Protein AF-A0A7V5Q0F9-F1 (afdb_monomer_lite)

pLDDT: mean 80.09, std 16.89, range [41.88, 97.25]

Structure (mmCIF, N/CA/C/O backbone):
data_AF-A0A7V5Q0F9-F1
#
_entry.id   AF-A0A7V5Q0F9-F1
#
loop_
_atom_site.group_PDB
_atom_site.id
_atom_site.type_symbol
_atom_site.label_atom_id
_atom_site.label_alt_id
_atom_site.label_comp_id
_atom_site.label_asym_id
_atom_site.label_entity_id
_atom_site.label_seq_id
_atom_site.pdbx_PDB_ins_code
_atom_site.Cartn_x
_atom_site.Cartn_y
_atom_site.Cartn_z
_atom_site.occupancy
_atom_site.B_iso_or_equiv
_atom_site.auth_seq_id
_atom_site.auth_comp_id
_atom_site.auth_asym_id
_atom_site.auth_atom_id
_atom_site.pdbx_PDB_model_num
ATOM 1 N N . MET A 1 1 ? -21.941 63.270 -26.496 1.00 47.59 1 MET A N 1
ATOM 2 C CA . MET A 1 1 ? -20.927 64.357 -26.496 1.00 47.59 1 MET A CA 1
ATOM 3 C C . MET A 1 1 ? -20.600 64.646 -25.034 1.00 47.59 1 MET A C 1
ATOM 5 O O . MET A 1 1 ? -21.519 64.956 -24.299 1.00 47.59 1 MET A O 1
ATOM 9 N N . LYS A 1 2 ? -19.393 64.411 -24.517 1.00 41.88 2 LYS A N 1
ATOM 10 C CA . LYS A 1 2 ? -18.242 65.325 -24.600 1.00 41.88 2 LYS A CA 1
ATOM 11 C C . LYS A 1 2 ? -16.954 64.549 -24.275 1.00 41.88 2 LYS A C 1
ATOM 13 O O . LYS A 1 2 ? -16.893 63.846 -23.275 1.00 41.88 2 LYS A O 1
ATOM 18 N N . ARG A 1 3 ? -15.945 64.692 -25.140 1.00 52.97 3 ARG A N 1
ATOM 19 C CA . ARG A 1 3 ? -14.560 64.252 -24.916 1.00 52.97 3 ARG A CA 1
ATOM 20 C C . ARG A 1 3 ? -13.901 65.221 -23.934 1.00 52.97 3 ARG A C 1
ATOM 22 O O . ARG A 1 3 ? -13.914 66.419 -24.206 1.00 52.97 3 ARG A O 1
ATOM 29 N N . VAL A 1 4 ? -13.283 64.722 -22.869 1.00 55.00 4 VAL A N 1
ATOM 30 C CA . VAL A 1 4 ? -12.328 65.505 -22.073 1.00 55.00 4 VAL A CA 1
ATOM 31 C C . VAL A 1 4 ? -10.929 65.063 -22.494 1.00 55.00 4 VAL A C 1
ATOM 33 O O . VAL A 1 4 ? -10.571 63.894 -22.377 1.00 55.00 4 VAL A O 1
ATOM 36 N N . ARG A 1 5 ? -10.194 65.995 -23.107 1.00 53.31 5 ARG A N 1
ATOM 37 C CA . ARG A 1 5 ? -8.809 65.844 -23.570 1.00 53.31 5 ARG A CA 1
ATOM 38 C C . ARG A 1 5 ? -7.856 66.256 -22.450 1.00 53.31 5 ARG A C 1
ATOM 40 O O . ARG A 1 5 ? -8.163 67.159 -21.680 1.00 53.31 5 ARG A O 1
ATOM 47 N N . GLY A 1 6 ? -6.734 65.546 -22.385 1.00 53.41 6 GLY A N 1
ATOM 48 C CA . GLY A 1 6 ? -5.796 65.546 -21.273 1.00 53.41 6 GLY A CA 1
ATOM 49 C C . GLY A 1 6 ? -4.950 66.804 -21.099 1.00 53.41 6 GLY A C 1
ATOM 50 O O . GLY A 1 6 ? -4.719 67.561 -22.036 1.00 53.41 6 GLY A O 1
ATOM 51 N N . ILE A 1 7 ? -4.437 66.943 -19.874 1.00 56.00 7 ILE A N 1
ATOM 52 C CA . ILE A 1 7 ? -3.314 67.812 -19.487 1.00 56.00 7 ILE A CA 1
ATOM 53 C C . ILE A 1 7 ? -2.461 67.084 -18.421 1.00 56.00 7 ILE A C 1
ATOM 55 O O . ILE A 1 7 ? -2.118 67.638 -17.387 1.00 56.00 7 ILE A O 1
ATOM 59 N N . LEU A 1 8 ? -2.152 65.798 -18.614 1.00 51.91 8 LEU A N 1
ATOM 60 C CA . LEU A 1 8 ? -1.423 64.993 -17.610 1.00 51.91 8 LEU A CA 1
ATOM 61 C C . LEU A 1 8 ? -0.223 64.225 -18.193 1.00 51.91 8 LEU A C 1
ATOM 63 O O . LEU A 1 8 ? 0.261 63.273 -17.596 1.00 51.91 8 LEU A O 1
ATOM 67 N N . GLY A 1 9 ? 0.278 64.634 -19.364 1.00 51.34 9 GLY A N 1
ATOM 68 C CA . GLY A 1 9 ? 1.377 63.937 -20.048 1.00 51.34 9 GLY A CA 1
ATOM 69 C C . GLY A 1 9 ? 2.791 64.284 -19.559 1.00 51.34 9 GLY A C 1
ATOM 70 O O . GLY A 1 9 ? 3.716 63.524 -19.816 1.00 51.34 9 GLY A O 1
ATOM 71 N N . GLY A 1 10 ? 2.983 65.410 -18.860 1.00 51.91 10 GLY A N 1
ATOM 72 C CA . GLY A 1 10 ? 4.324 65.910 -18.510 1.00 51.91 10 GLY A CA 1
ATOM 73 C C . GLY A 1 10 ? 4.934 65.303 -17.241 1.00 51.91 10 GLY A C 1
ATOM 74 O O . GLY A 1 10 ? 6.129 65.033 -17.201 1.00 51.91 10 GLY A O 1
ATOM 75 N N . CYS A 1 11 ? 4.126 65.044 -16.208 1.00 55.06 11 CYS A N 1
ATOM 76 C CA . CYS A 1 11 ? 4.639 64.564 -14.918 1.00 55.06 11 CYS A CA 1
ATOM 77 C C . CYS A 1 11 ? 5.014 63.074 -14.916 1.00 55.06 11 CYS A C 1
ATOM 79 O O . CYS A 1 11 ? 5.851 62.664 -14.117 1.00 55.06 11 CYS A O 1
ATOM 81 N N . PHE A 1 12 ? 4.444 62.269 -15.818 1.00 55.50 12 PHE A N 1
ATOM 82 C CA . PHE A 1 12 ? 4.654 60.817 -15.828 1.00 55.50 12 PHE A CA 1
ATOM 83 C C . PHE A 1 12 ? 6.075 60.406 -16.235 1.00 55.50 12 PHE A C 1
ATOM 85 O O . PHE A 1 12 ? 6.622 59.457 -15.680 1.00 55.50 12 PHE A O 1
ATOM 92 N N . LEU A 1 13 ? 6.705 61.135 -17.160 1.00 55.66 13 LEU A N 1
ATOM 93 C CA . LEU A 1 13 ? 8.052 60.804 -17.641 1.00 55.66 13 LEU A CA 1
ATOM 94 C C . LEU A 1 13 ? 9.146 61.134 -16.615 1.00 55.66 13 LEU A C 1
ATOM 96 O O . LEU A 1 13 ? 10.118 60.394 -16.495 1.00 55.66 13 LEU A O 1
ATOM 100 N N . VAL A 1 14 ? 8.959 62.197 -15.829 1.00 59.09 14 VAL A N 1
ATOM 101 C CA . VAL A 1 14 ? 9.877 62.562 -14.737 1.00 59.09 14 VAL A CA 1
ATOM 102 C C . VAL A 1 14 ? 9.778 61.559 -13.585 1.00 59.09 14 VAL A C 1
ATOM 104 O O . VAL A 1 14 ? 10.795 61.188 -13.004 1.00 59.09 14 VAL A O 1
ATOM 107 N N . TRP A 1 15 ? 8.571 61.061 -13.298 1.00 55.22 15 TRP A N 1
ATOM 108 C CA . TRP A 1 15 ? 8.361 60.013 -12.296 1.00 55.22 15 TRP A CA 1
ATOM 109 C C . TRP A 1 15 ? 8.981 58.671 -12.705 1.00 55.22 15 TRP A C 1
ATOM 111 O O . TRP A 1 15 ? 9.652 58.039 -11.894 1.00 55.22 15 TRP A O 1
ATOM 121 N N . LEU A 1 16 ? 8.839 58.266 -13.971 1.00 57.81 16 LEU A N 1
ATOM 122 C CA . LEU A 1 16 ? 9.414 57.010 -14.471 1.00 57.81 16 LEU A CA 1
ATOM 123 C C . LEU A 1 16 ? 10.951 56.999 -14.440 1.00 57.81 16 LEU A C 1
ATOM 125 O O . LEU A 1 16 ? 11.544 55.977 -14.101 1.00 57.81 16 LEU A O 1
ATOM 129 N N . LEU A 1 17 ? 11.599 58.130 -14.735 1.00 57.56 17 LEU A N 1
ATOM 130 C CA . LEU A 1 17 ? 13.060 58.243 -14.664 1.00 57.56 17 LEU A CA 1
ATOM 131 C C . LEU A 1 17 ? 13.580 58.234 -13.219 1.00 57.56 17 LEU A C 1
ATOM 133 O O . LEU A 1 17 ? 14.609 57.619 -12.945 1.00 57.56 17 LEU A O 1
ATOM 137 N N . LEU A 1 18 ? 12.855 58.851 -12.280 1.00 56.84 18 LEU A N 1
ATOM 138 C CA . LEU A 1 18 ? 13.239 58.848 -10.867 1.00 56.84 18 LEU A CA 1
ATOM 139 C C . LEU A 1 18 ? 13.074 57.456 -10.231 1.00 56.84 18 LEU A C 1
ATOM 141 O O . LEU A 1 18 ? 13.912 57.043 -9.434 1.00 56.84 18 LEU A O 1
ATOM 145 N N . SER A 1 19 ? 12.054 56.691 -10.634 1.00 56.69 19 SER A N 1
ATOM 146 C CA . SER A 1 19 ? 11.871 55.303 -10.187 1.00 56.69 19 SER A CA 1
ATOM 147 C C . SER A 1 19 ? 12.964 54.350 -10.678 1.00 56.69 19 SER A C 1
ATOM 149 O O . SER A 1 19 ? 13.250 53.374 -9.991 1.00 56.69 19 SER A O 1
ATOM 151 N N . TRP A 1 20 ? 13.601 54.624 -11.821 1.00 57.62 20 TRP A N 1
ATOM 152 C CA . TRP A 1 20 ? 14.719 53.810 -12.314 1.00 57.62 20 TRP A CA 1
ATOM 153 C C . TRP A 1 20 ? 16.033 54.098 -11.571 1.00 57.62 20 TRP A C 1
ATOM 155 O O . TRP A 1 20 ? 16.807 53.175 -11.345 1.00 57.62 20 TRP A O 1
ATOM 165 N N . LEU A 1 21 ? 16.266 55.340 -11.122 1.00 58.09 21 LEU A N 1
ATOM 166 C CA . LEU A 1 21 ? 17.452 55.683 -10.318 1.00 58.09 21 LEU A CA 1
ATOM 167 C C . LEU A 1 21 ? 17.370 55.205 -8.857 1.00 58.09 21 LEU A C 1
ATOM 169 O O . LEU A 1 21 ? 18.410 55.029 -8.230 1.00 58.09 21 LEU A O 1
ATOM 173 N N . LEU A 1 22 ? 16.166 55.004 -8.309 1.00 58.59 22 LEU A N 1
ATOM 174 C CA . LEU A 1 22 ? 15.968 54.465 -6.953 1.00 58.59 22 LEU A CA 1
ATOM 175 C C . LEU A 1 22 ? 15.706 52.952 -6.920 1.00 58.59 22 LEU A C 1
ATOM 177 O O . LEU A 1 22 ? 15.489 52.399 -5.841 1.00 58.59 22 LEU A O 1
ATOM 181 N N . ALA A 1 23 ? 15.720 52.268 -8.067 1.00 59.66 23 ALA A N 1
ATOM 182 C CA . ALA A 1 23 ? 15.616 50.818 -8.089 1.00 59.66 23 ALA A CA 1
ATOM 183 C C . ALA A 1 23 ? 16.938 50.217 -7.576 1.00 59.66 23 ALA A C 1
ATOM 185 O O . ALA A 1 23 ? 17.984 50.457 -8.181 1.00 59.66 23 ALA A O 1
ATOM 186 N N . PRO A 1 24 ? 16.938 49.443 -6.477 1.00 57.44 24 PRO A N 1
ATOM 187 C CA . PRO A 1 24 ? 18.146 48.782 -6.006 1.00 57.44 24 PRO A CA 1
ATOM 188 C C . PRO A 1 24 ? 18.555 47.704 -7.021 1.00 57.44 24 PRO A C 1
ATOM 190 O O . PRO A 1 24 ? 18.024 46.597 -7.026 1.00 57.44 24 PRO A O 1
ATOM 193 N N . SER A 1 25 ? 19.490 48.031 -7.913 1.00 60.06 25 SER A N 1
ATOM 194 C CA . SER A 1 25 ? 20.066 47.110 -8.896 1.00 60.06 25 SER A CA 1
ATOM 195 C C . SER A 1 25 ? 21.351 46.498 -8.340 1.00 60.06 25 SER A C 1
ATOM 197 O O . SER A 1 25 ? 22.452 46.805 -8.798 1.00 60.06 25 SER A O 1
ATOM 199 N N . GLY A 1 26 ? 21.216 45.674 -7.301 1.00 55.53 26 GLY A N 1
ATOM 200 C CA . GLY A 1 26 ? 22.342 44.997 -6.666 1.00 55.53 26 GLY A CA 1
ATOM 201 C C . GLY A 1 26 ? 21.993 43.567 -6.247 1.00 55.53 26 GLY A C 1
ATOM 202 O O . GLY A 1 26 ? 20.839 43.299 -5.907 1.00 55.53 26 GLY A O 1
ATOM 203 N N . PRO A 1 27 ? 22.973 42.643 -6.236 1.00 53.25 27 PRO A N 1
ATOM 204 C CA . PRO A 1 27 ? 22.778 41.250 -5.812 1.00 53.25 27 PRO A CA 1
ATOM 205 C C . PRO A 1 27 ? 22.257 41.122 -4.368 1.00 53.25 27 PRO A C 1
ATOM 207 O O . PRO A 1 27 ? 21.640 40.120 -4.020 1.00 53.25 27 PRO A O 1
ATOM 210 N N . GLU A 1 28 ? 22.420 42.168 -3.556 1.00 50.41 28 GLU A N 1
ATOM 211 C CA . GLU A 1 28 ? 21.922 42.267 -2.180 1.00 50.41 28 GLU A CA 1
ATOM 212 C C . GLU A 1 28 ? 20.388 42.207 -2.068 1.00 50.41 28 GLU A C 1
ATOM 214 O O . GLU A 1 28 ? 19.861 41.803 -1.031 1.00 50.41 28 GLU A O 1
ATOM 219 N N . ALA A 1 29 ? 19.652 42.565 -3.128 1.00 52.44 29 ALA A N 1
ATOM 220 C CA . ALA A 1 29 ? 18.189 42.486 -3.135 1.00 52.44 29 ALA A CA 1
ATOM 221 C C . ALA A 1 29 ? 17.674 41.034 -3.186 1.00 52.44 29 ALA A C 1
ATOM 223 O O . ALA A 1 29 ? 16.568 40.763 -2.723 1.00 52.44 29 ALA A O 1
ATOM 224 N N . ILE A 1 30 ? 18.479 40.100 -3.705 1.00 53.69 30 ILE A N 1
ATOM 225 C CA . ILE A 1 30 ? 18.140 38.671 -3.802 1.00 53.69 30 ILE A CA 1
ATOM 226 C C . ILE A 1 30 ? 18.571 37.925 -2.523 1.00 53.69 30 ILE A C 1
ATOM 228 O O . ILE A 1 30 ? 18.027 36.873 -2.201 1.00 53.69 30 ILE A O 1
ATOM 232 N N . THR A 1 31 ? 19.497 38.492 -1.740 1.00 52.84 31 THR A N 1
ATOM 233 C CA . THR A 1 31 ? 20.094 37.857 -0.553 1.00 52.84 31 THR A CA 1
ATOM 234 C C . THR A 1 31 ? 19.636 38.438 0.7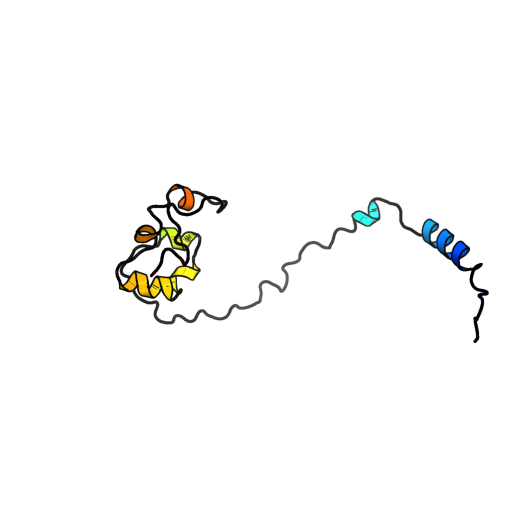83 1.00 52.84 31 THR A C 1
ATOM 236 O O . THR A 1 31 ? 20.291 38.194 1.799 1.00 52.84 31 THR A O 1
ATOM 239 N N . ARG A 1 32 ? 18.496 39.143 0.859 1.00 58.69 32 ARG A N 1
ATOM 240 C CA . ARG A 1 32 ? 17.752 39.168 2.132 1.00 58.69 32 ARG A CA 1
ATOM 241 C C . ARG A 1 32 ? 17.135 37.788 2.323 1.00 58.69 32 ARG A C 1
ATOM 243 O O . ARG A 1 32 ? 15.952 37.574 2.078 1.00 58.69 32 ARG A O 1
ATOM 250 N N . ALA A 1 33 ? 18.006 36.849 2.684 1.00 66.44 33 ALA A N 1
ATOM 251 C CA . ALA A 1 33 ? 17.658 35.510 3.096 1.00 66.44 33 ALA A CA 1
ATOM 252 C C . ALA A 1 33 ? 16.508 35.624 4.093 1.00 66.44 33 ALA A C 1
ATOM 254 O O . ALA A 1 33 ? 16.584 36.407 5.047 1.00 66.44 33 ALA A O 1
ATOM 255 N N . ALA A 1 34 ? 15.427 34.892 3.831 1.00 69.50 34 ALA A N 1
ATOM 256 C CA . ALA A 1 34 ? 14.384 34.719 4.822 1.00 69.50 34 ALA A CA 1
ATOM 257 C C . ALA A 1 34 ? 15.044 34.314 6.156 1.00 69.50 34 ALA A C 1
ATOM 259 O O . ALA A 1 34 ? 16.056 33.601 6.135 1.00 69.50 34 ALA A O 1
ATOM 260 N N . PRO A 1 35 ? 14.529 34.790 7.303 1.00 75.19 35 PRO A N 1
ATOM 261 C CA . PRO A 1 35 ? 15.010 34.318 8.593 1.00 75.19 35 PRO A CA 1
ATOM 262 C C . PRO A 1 35 ? 14.983 32.781 8.616 1.00 75.19 35 PRO A C 1
ATOM 264 O O . PRO A 1 35 ? 14.118 32.185 7.961 1.00 75.19 35 PRO A O 1
ATOM 267 N N . PRO A 1 36 ? 15.927 32.131 9.322 1.00 80.31 36 PRO A N 1
ATOM 268 C CA . PRO A 1 36 ? 15.922 30.679 9.435 1.00 80.31 36 PRO A CA 1
ATOM 269 C C . PRO A 1 36 ? 14.556 30.219 9.945 1.00 80.31 36 PRO A C 1
ATOM 271 O O . PRO A 1 36 ? 13.960 30.873 10.804 1.00 80.31 36 PRO A O 1
ATOM 274 N N . LEU A 1 37 ? 14.058 29.110 9.394 1.00 80.12 37 LEU A N 1
ATOM 275 C CA . LEU A 1 37 ? 12.832 28.491 9.883 1.00 80.12 37 LEU A CA 1
ATOM 276 C C . LEU A 1 37 ? 13.041 28.136 11.360 1.00 80.12 37 LEU A C 1
ATOM 278 O O . LEU A 1 37 ? 13.882 27.305 11.694 1.00 80.12 37 LEU A O 1
ATOM 282 N N . SER A 1 38 ? 12.30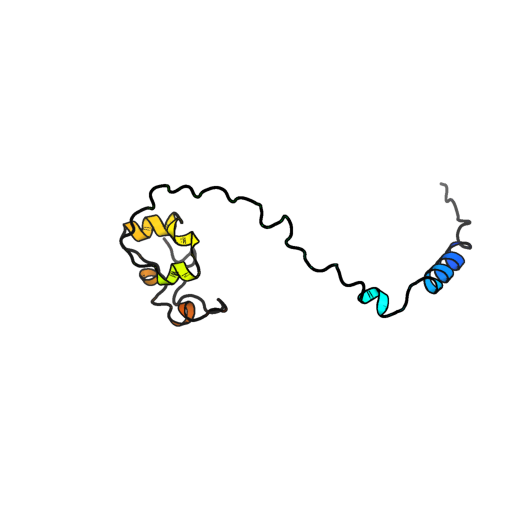8 28.826 12.227 1.00 82.25 38 SER A N 1
ATOM 283 C CA . SER A 1 38 ? 12.269 28.603 13.666 1.00 82.25 38 SER A CA 1
ATOM 284 C C . SER A 1 38 ? 11.131 27.626 13.949 1.00 82.25 38 SER A C 1
ATOM 286 O O . SER A 1 38 ? 10.005 27.839 13.498 1.00 82.25 38 SER A O 1
ATOM 288 N N . LEU A 1 39 ? 11.447 26.530 14.639 1.00 81.44 39 LEU A N 1
ATOM 289 C CA . LEU A 1 39 ? 10.468 25.535 15.096 1.00 81.44 39 LEU A CA 1
ATOM 290 C C . LEU A 1 39 ? 9.972 25.840 16.519 1.00 81.44 39 LEU A C 1
ATOM 292 O O . LEU A 1 39 ? 9.106 25.136 17.039 1.00 81.44 39 LEU A O 1
ATOM 296 N N . GLU A 1 40 ? 10.505 26.888 17.153 1.00 85.25 40 GLU A N 1
ATOM 297 C CA . GLU A 1 40 ? 10.073 27.367 18.463 1.00 85.25 40 GLU A CA 1
ATOM 298 C C . GLU A 1 40 ? 8.563 27.670 18.462 1.00 85.25 40 GLU A C 1
ATOM 300 O O . GLU A 1 40 ? 8.065 28.439 17.643 1.00 85.25 40 GLU A O 1
ATOM 305 N N . GLY A 1 41 ? 7.826 27.049 19.387 1.00 81.88 41 GLY A N 1
ATOM 306 C CA . GLY A 1 41 ? 6.370 27.181 19.509 1.00 81.88 41 GLY A CA 1
ATOM 307 C C . GLY A 1 41 ? 5.544 26.309 18.555 1.00 81.88 41 GLY A C 1
ATOM 308 O O . GLY A 1 41 ? 4.333 26.225 18.735 1.00 81.88 41 GLY A O 1
ATOM 309 N N . TYR A 1 42 ? 6.164 25.629 17.580 1.00 79.50 42 TYR A N 1
ATOM 310 C CA . TYR A 1 42 ? 5.482 24.682 16.677 1.00 79.50 42 TYR A CA 1
ATOM 311 C C . TYR A 1 42 ? 5.540 23.225 17.164 1.00 79.50 42 TYR A C 1
ATOM 313 O O . TYR A 1 42 ? 4.873 22.362 16.603 1.00 79.50 42 TYR A O 1
ATOM 321 N N . MET A 1 43 ? 6.335 22.935 18.197 1.00 81.00 43 MET A N 1
ATOM 322 C CA . MET A 1 43 ? 6.483 21.589 18.775 1.00 81.00 43 MET A CA 1
ATOM 323 C C . MET A 1 43 ? 5.560 21.340 19.980 1.00 81.00 43 MET A C 1
ATOM 325 O O . MET A 1 43 ? 5.518 20.227 20.495 1.00 81.00 43 MET A O 1
ATOM 329 N N . ASP A 1 44 ? 4.829 22.363 20.431 1.00 86.25 44 ASP A N 1
ATOM 330 C CA . ASP A 1 44 ? 3.963 22.303 21.617 1.00 86.25 44 ASP A CA 1
ATOM 331 C C . ASP A 1 44 ? 2.510 21.919 21.282 1.00 86.25 44 ASP A C 1
ATOM 333 O O . ASP A 1 44 ? 1.671 21.779 22.176 1.00 86.25 44 ASP A O 1
ATOM 337 N N . GLU A 1 45 ? 2.185 21.756 19.995 1.00 83.75 45 GLU A N 1
ATOM 338 C CA . GLU A 1 45 ? 0.849 21.360 19.561 1.00 83.75 45 GLU A CA 1
ATOM 339 C C . GLU A 1 45 ? 0.593 19.891 19.908 1.00 83.75 45 GLU A C 1
ATOM 341 O O . GLU A 1 45 ? 1.150 18.965 19.316 1.00 83.75 45 GLU A O 1
ATOM 346 N N . LYS A 1 46 ? -0.261 19.673 20.912 1.00 85.25 46 LYS A N 1
ATOM 347 C CA . LYS A 1 46 ? -0.665 18.333 21.320 1.00 85.25 46 LYS A CA 1
ATOM 348 C C . LYS A 1 46 ? -1.655 17.773 20.296 1.00 85.25 46 LYS A C 1
ATOM 350 O O . LYS A 1 46 ? -2.780 18.260 20.194 1.00 85.25 46 LYS A O 1
ATOM 355 N N . LEU A 1 47 ? -1.244 16.729 19.577 1.00 83.94 47 LEU A N 1
ATOM 356 C CA . LEU A 1 47 ? -2.146 15.962 18.721 1.00 83.94 47 LEU A CA 1
ATOM 357 C C . LEU A 1 47 ? -3.287 15.355 19.557 1.00 83.94 47 LEU A C 1
ATOM 359 O O . LEU A 1 47 ? -3.071 15.006 20.725 1.00 83.94 47 LEU A O 1
ATOM 363 N N . PRO A 1 48 ? -4.501 15.230 18.993 1.00 86.88 48 PRO A N 1
ATOM 364 C CA . PRO A 1 48 ? -5.559 14.473 19.645 1.00 86.88 48 PRO A CA 1
ATOM 365 C C . PRO A 1 48 ? -5.085 13.039 19.894 1.00 86.88 48 PRO A C 1
ATOM 367 O O . PRO A 1 48 ? -4.374 12.459 19.072 1.00 86.88 48 PRO A O 1
ATOM 370 N N . GLU A 1 49 ? -5.478 12.475 21.035 1.00 85.19 49 GLU A N 1
ATOM 371 C CA . GLU A 1 49 ? -5.250 11.055 21.298 1.00 85.19 49 GLU A CA 1
ATOM 372 C C . GLU A 1 49 ? -5.990 10.243 20.217 1.00 85.19 49 GLU A C 1
ATOM 374 O O . GLU A 1 49 ? -7.128 10.597 19.874 1.00 85.19 49 GLU A O 1
ATOM 379 N N . PRO A 1 50 ? -5.367 9.201 19.644 1.00 77.75 50 PRO A N 1
ATOM 380 C CA . PRO A 1 50 ? -6.022 8.377 18.640 1.00 77.75 50 PRO A CA 1
ATOM 381 C C . PRO A 1 50 ? -7.260 7.699 19.239 1.00 77.75 50 PRO A C 1
ATOM 383 O O . PRO A 1 50 ? -7.249 7.257 20.388 1.00 77.75 50 PRO A O 1
ATOM 386 N N . ASP A 1 51 ? -8.334 7.601 18.454 1.00 80.12 51 ASP A N 1
ATOM 387 C CA . ASP A 1 51 ? -9.456 6.732 18.800 1.00 80.12 51 ASP A CA 1
ATOM 388 C C . ASP A 1 51 ? -8.980 5.280 18.671 1.00 80.12 51 ASP A C 1
ATOM 390 O O . ASP A 1 51 ? -8.842 4.756 17.568 1.00 80.12 51 ASP A O 1
ATOM 394 N N . GLU A 1 52 ? -8.701 4.626 19.801 1.00 71.44 52 GLU A N 1
ATOM 395 C CA . GLU A 1 52 ? -8.306 3.211 19.866 1.00 71.44 52 GLU A CA 1
ATOM 396 C C . GLU A 1 52 ? -9.473 2.247 19.575 1.00 71.44 52 GLU A C 1
ATOM 398 O O . GLU A 1 52 ? -9.462 1.088 20.007 1.00 71.44 52 GLU A O 1
ATOM 403 N N . GLY A 1 53 ? -10.504 2.718 18.865 1.00 75.88 53 GLY A N 1
ATOM 404 C CA . GLY A 1 53 ? -11.600 1.912 18.358 1.00 75.88 53 GLY A CA 1
ATOM 405 C C . GLY A 1 53 ? -11.106 0.557 17.852 1.00 75.88 53 GLY A C 1
ATOM 406 O O . GLY A 1 53 ? -10.052 0.432 17.227 1.00 75.88 53 GLY A O 1
ATOM 407 N N . LYS A 1 54 ? -11.854 -0.501 18.178 1.00 76.94 54 LYS A N 1
ATOM 408 C CA . LYS A 1 54 ? -11.440 -1.878 17.898 1.00 76.94 54 LYS A CA 1
ATOM 409 C C . LYS A 1 54 ? -11.160 -2.046 16.401 1.00 76.94 54 LYS A C 1
ATOM 411 O O . LYS A 1 54 ? -12.103 -2.098 15.609 1.00 76.94 54 LYS A O 1
ATOM 416 N N . LYS A 1 55 ? -9.881 -2.186 16.034 1.00 78.38 55 LYS A N 1
ATOM 417 C CA . LYS A 1 55 ? -9.484 -2.470 14.654 1.00 78.38 55 LYS A CA 1
ATOM 418 C C . LYS A 1 55 ? -10.140 -3.771 14.176 1.00 78.38 55 LYS A C 1
ATOM 420 O O . LYS A 1 55 ? -10.209 -4.740 14.946 1.00 78.38 55 LYS A O 1
ATOM 425 N N . PRO A 1 56 ? -10.664 -3.806 12.942 1.00 83.56 56 PRO A N 1
ATOM 426 C CA . PRO A 1 56 ? -11.242 -5.017 12.388 1.00 83.56 56 PRO A CA 1
ATOM 427 C C . PRO A 1 56 ? -10.159 -6.090 12.246 1.00 83.56 56 PRO A C 1
ATOM 429 O O . PRO A 1 56 ? -9.068 -5.833 11.750 1.00 83.56 56 PRO A O 1
ATOM 432 N N . GLU A 1 57 ? -10.468 -7.309 12.679 1.00 87.00 57 GLU A N 1
ATOM 433 C CA . GLU A 1 57 ? -9.576 -8.451 12.490 1.00 87.00 57 GLU A CA 1
ATOM 434 C C . GLU A 1 57 ? -9.643 -8.902 11.024 1.00 87.00 57 GLU A C 1
ATOM 436 O O . GLU A 1 57 ? -10.717 -9.237 10.514 1.00 87.00 57 GLU A O 1
ATOM 441 N N . LEU A 1 58 ? -8.498 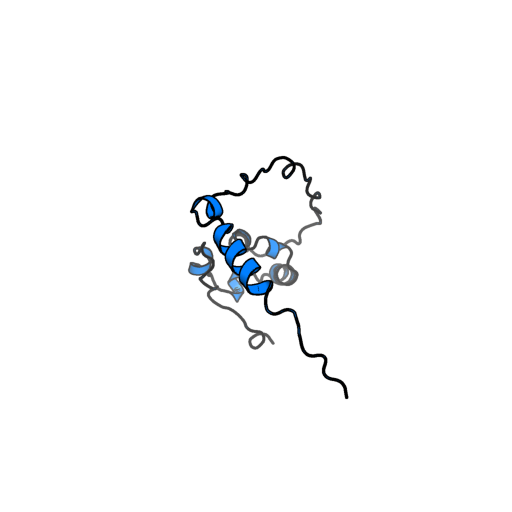-8.875 10.339 1.00 91.56 58 LEU A N 1
ATOM 442 C CA . LEU A 1 58 ? -8.362 -9.285 8.942 1.00 91.56 58 LEU A CA 1
ATOM 443 C C . LEU A 1 58 ? -7.724 -10.674 8.871 1.00 91.56 58 LEU A C 1
ATOM 445 O O . LEU A 1 58 ? -6.828 -10.996 9.647 1.00 91.56 58 LEU A O 1
ATOM 449 N N . LYS A 1 59 ? -8.147 -11.492 7.905 1.00 94.06 59 LYS A N 1
ATOM 450 C CA . LYS A 1 59 ? -7.647 -12.865 7.711 1.00 94.06 59 LYS A CA 1
ATOM 451 C C . LYS A 1 59 ? -6.524 -12.947 6.670 1.00 94.06 59 LYS A C 1
ATOM 453 O O . LYS A 1 59 ? -6.342 -13.975 6.023 1.00 94.06 59 LYS A O 1
ATOM 458 N N . VAL A 1 60 ? -5.822 -11.841 6.437 1.00 95.94 60 VAL A N 1
ATOM 459 C CA . VAL A 1 60 ? -4.841 -11.695 5.354 1.00 95.94 60 VAL A CA 1
ATOM 460 C C . VAL A 1 60 ? -3.624 -10.922 5.836 1.00 95.94 60 VAL A C 1
ATOM 462 O O . VAL A 1 60 ? -3.737 -10.064 6.709 1.00 95.94 60 VAL A O 1
ATOM 465 N N . ASP A 1 61 ? -2.470 -11.205 5.236 1.00 94.88 61 ASP A N 1
ATOM 466 C CA . ASP A 1 61 ? -1.236 -10.466 5.484 1.00 94.88 61 ASP A CA 1
ATOM 467 C C . ASP A 1 61 ? -1.017 -9.405 4.398 1.00 94.88 61 ASP A C 1
ATOM 469 O O . ASP A 1 61 ? -0.690 -9.715 3.253 1.00 94.88 61 ASP A O 1
ATOM 473 N N . ASN A 1 62 ? -1.199 -8.143 4.783 1.00 95.25 62 ASN A N 1
ATOM 474 C CA . ASN A 1 62 ? -0.904 -6.967 3.965 1.00 95.25 62 ASN A CA 1
ATOM 475 C C . ASN A 1 62 ? 0.244 -6.135 4.572 1.00 95.25 62 ASN A C 1
ATOM 477 O O . ASN A 1 62 ? 0.415 -4.972 4.205 1.00 95.25 62 ASN A O 1
ATOM 481 N N . SER A 1 63 ? 1.029 -6.702 5.499 1.00 94.44 63 SER A N 1
ATOM 482 C CA . SER A 1 63 ? 2.063 -5.982 6.262 1.00 94.44 63 SER A CA 1
ATOM 483 C C . SER A 1 63 ? 3.047 -5.219 5.372 1.00 94.44 63 SER A C 1
ATOM 485 O O . SER A 1 63 ? 3.385 -4.076 5.667 1.00 94.44 63 SER A O 1
ATOM 487 N N . ALA A 1 64 ? 3.442 -5.801 4.237 1.00 94.31 64 ALA A N 1
ATOM 488 C CA . ALA A 1 64 ? 4.322 -5.147 3.272 1.00 94.31 64 ALA A CA 1
ATOM 489 C C . ALA A 1 64 ? 3.686 -3.914 2.605 1.00 94.31 64 ALA A C 1
ATOM 491 O O . ALA A 1 64 ? 4.382 -2.947 2.316 1.00 94.31 64 ALA A O 1
ATOM 492 N N . CYS A 1 65 ? 2.373 -3.926 2.368 1.00 95.00 65 CYS A N 1
ATOM 493 C CA . CYS A 1 65 ? 1.661 -2.806 1.749 1.00 95.00 65 CYS A CA 1
ATOM 494 C C . CYS A 1 65 ? 1.514 -1.631 2.723 1.00 95.00 65 CYS A C 1
ATOM 496 O O . CYS A 1 65 ? 1.576 -0.473 2.314 1.00 95.00 65 CYS A O 1
ATOM 498 N N . TYR A 1 66 ? 1.353 -1.921 4.017 1.00 94.50 66 TYR A N 1
ATOM 499 C CA . TYR A 1 66 ? 1.161 -0.905 5.053 1.00 94.50 66 TYR A CA 1
ATOM 500 C C . TYR A 1 66 ? 2.405 -0.055 5.329 1.00 94.50 66 TYR A C 1
ATOM 502 O O . TYR A 1 66 ? 2.271 1.023 5.900 1.00 94.50 66 TYR A O 1
ATOM 510 N N . VAL A 1 67 ? 3.590 -0.488 4.881 1.00 93.62 67 VAL A N 1
ATOM 511 C CA . VAL A 1 67 ? 4.831 0.299 4.991 1.00 93.62 67 VAL A CA 1
ATOM 512 C C . VAL A 1 67 ? 4.692 1.645 4.276 1.00 93.62 67 VAL A C 1
ATOM 514 O O . VAL A 1 67 ? 5.012 2.680 4.854 1.00 93.62 67 VAL A O 1
ATOM 517 N N . CYS A 1 68 ? 4.167 1.637 3.048 1.00 94.69 68 CYS A N 1
ATOM 518 C CA . CYS A 1 68 ? 3.970 2.852 2.251 1.00 94.69 68 CYS A CA 1
ATOM 519 C C . CYS A 1 68 ? 2.520 3.358 2.298 1.00 94.69 68 CYS A C 1
ATOM 521 O O . CYS A 1 68 ? 2.263 4.537 2.062 1.00 94.69 68 CYS A O 1
ATOM 523 N N . HIS A 1 69 ? 1.562 2.485 2.621 1.00 93.38 69 HIS A N 1
ATOM 524 C CA . HIS A 1 69 ? 0.135 2.798 2.627 1.00 93.38 69 HIS A CA 1
ATOM 525 C C . HIS A 1 69 ? -0.511 2.534 3.993 1.00 93.38 69 HIS A C 1
ATOM 527 O O . HIS A 1 69 ? -1.428 1.722 4.122 1.00 93.38 69 HIS A O 1
ATOM 533 N N . ALA A 1 70 ? -0.032 3.233 5.022 1.00 90.31 70 ALA A N 1
ATOM 534 C CA . ALA A 1 70 ? -0.446 3.021 6.411 1.00 90.31 70 ALA A CA 1
ATOM 535 C C . ALA A 1 70 ? -1.961 3.174 6.645 1.00 90.31 70 ALA A C 1
ATOM 537 O O . ALA A 1 70 ? -2.532 2.464 7.467 1.00 90.31 70 ALA A O 1
ATOM 538 N N . SER A 1 71 ? -2.634 4.052 5.895 1.00 89.69 71 SER A N 1
ATOM 539 C CA . SER A 1 71 ? -4.074 4.289 6.048 1.00 89.69 71 SER A CA 1
ATOM 540 C C . SER A 1 71 ? -4.956 3.168 5.489 1.00 89.69 71 SER A C 1
ATOM 542 O O . SER A 1 71 ? -6.154 3.155 5.756 1.00 89.69 71 SER A O 1
ATOM 544 N N . LEU A 1 72 ? -4.402 2.213 4.729 1.00 91.81 72 LEU A N 1
ATOM 545 C CA . LEU A 1 72 ? -5.198 1.140 4.123 1.00 91.81 72 LEU A CA 1
ATOM 546 C C . LEU A 1 72 ? -5.834 0.201 5.146 1.00 91.81 72 LEU A C 1
ATOM 548 O O . LEU A 1 72 ? -6.851 -0.406 4.832 1.00 91.81 72 LEU A O 1
ATOM 552 N N . GLU A 1 73 ? -5.264 0.061 6.342 1.00 89.56 73 GLU A N 1
ATOM 553 C CA . GLU A 1 73 ? -5.796 -0.846 7.368 1.00 89.56 73 GLU A CA 1
ATOM 554 C C . GLU A 1 73 ? -7.249 -0.505 7.753 1.00 89.56 73 GLU A C 1
ATOM 556 O O . GLU A 1 73 ? -8.042 -1.393 8.067 1.00 89.56 73 GLU A O 1
ATOM 561 N N . GLU A 1 74 ? -7.613 0.775 7.667 1.00 89.38 74 GLU A N 1
ATOM 562 C CA . GLU A 1 74 ? -8.928 1.301 8.049 1.00 89.38 74 GLU A CA 1
ATOM 563 C C . GLU A 1 74 ? -9.861 1.504 6.843 1.00 89.38 74 GLU A C 1
ATOM 565 O O . GLU A 1 74 ? -11.054 1.773 7.007 1.00 89.38 74 GLU A O 1
ATOM 570 N N . GLU A 1 75 ? -9.353 1.341 5.617 1.00 93.38 75 GLU A N 1
ATOM 571 C CA . GLU A 1 75 ? -10.123 1.591 4.403 1.00 93.38 75 GLU A CA 1
ATOM 572 C C . GLU A 1 75 ? -11.262 0.567 4.236 1.00 93.38 75 GLU A C 1
ATOM 574 O O . GLU A 1 75 ? -11.012 -0.645 4.191 1.00 93.38 75 GLU A O 1
ATOM 579 N N . PRO A 1 76 ? -12.526 1.000 4.037 1.00 94.31 76 PRO A N 1
ATOM 580 C CA . PRO A 1 76 ? -13.673 0.092 3.963 1.00 94.31 76 PRO A CA 1
ATOM 581 C C . PRO A 1 76 ? -13.564 -0.993 2.885 1.00 94.31 76 PRO A C 1
ATOM 583 O O . PRO A 1 76 ? -14.200 -2.046 2.984 1.00 94.31 76 PRO A O 1
ATOM 586 N N . LEU A 1 77 ? -12.811 -0.745 1.810 1.00 91.94 77 LEU A N 1
ATOM 587 C CA . LEU A 1 77 ? -12.556 -1.752 0.782 1.00 91.94 77 LEU A CA 1
ATOM 588 C C . LEU A 1 77 ? -11.627 -2.854 1.304 1.00 91.94 77 LEU A C 1
ATOM 590 O O . LEU A 1 77 ? -11.955 -4.031 1.157 1.00 91.94 77 LEU A O 1
ATOM 594 N N . VAL A 1 78 ? -10.525 -2.465 1.948 1.00 94.50 78 VAL A N 1
ATOM 595 C CA . VAL A 1 78 ? -9.515 -3.372 2.507 1.00 94.50 78 VAL A CA 1
ATOM 596 C C . VAL A 1 78 ? -10.108 -4.199 3.635 1.00 94.50 78 VAL A C 1
ATOM 598 O O . VAL A 1 78 ? -9.930 -5.413 3.642 1.00 94.50 78 VAL A O 1
ATOM 601 N N . VAL A 1 79 ? -10.893 -3.582 4.523 1.00 94.81 79 VAL A N 1
ATOM 602 C CA . VAL A 1 79 ? -11.564 -4.292 5.621 1.00 94.81 79 VAL A CA 1
ATOM 603 C C . VAL A 1 79 ? -12.487 -5.384 5.085 1.00 94.81 79 VAL A C 1
ATOM 605 O O . VAL A 1 79 ? -12.371 -6.543 5.480 1.00 94.81 79 VAL A O 1
ATOM 608 N N . ARG A 1 80 ? -13.365 -5.043 4.132 1.00 95.25 80 ARG A N 1
ATOM 609 C CA . ARG A 1 80 ? -14.295 -6.016 3.534 1.00 95.25 80 ARG A CA 1
ATOM 610 C C . ARG A 1 80 ? -13.561 -7.153 2.825 1.00 95.25 80 ARG A C 1
ATOM 612 O O . ARG A 1 80 ? -13.934 -8.306 2.986 1.00 95.25 80 ARG A O 1
ATOM 619 N N . HIS A 1 81 ? -12.510 -6.846 2.068 1.00 95.56 81 HIS A N 1
ATOM 620 C CA . HIS A 1 81 ? -11.743 -7.864 1.344 1.00 95.56 81 HIS A CA 1
ATOM 621 C C . HIS A 1 81 ? -10.928 -8.748 2.296 1.00 95.56 81 HIS A C 1
ATOM 623 O O . HIS A 1 81 ? -10.919 -9.970 2.153 1.00 95.56 81 HIS A O 1
ATOM 629 N N . GLY A 1 82 ? -10.304 -8.160 3.316 1.00 95.69 82 GLY A N 1
ATOM 630 C CA . GLY A 1 82 ? -9.521 -8.889 4.310 1.00 95.69 82 GLY A CA 1
ATOM 631 C C . GLY A 1 82 ? -10.360 -9.832 5.176 1.00 95.69 82 GLY A C 1
ATOM 632 O O . GLY A 1 82 ? -9.864 -10.883 5.581 1.00 95.69 82 GLY A O 1
ATOM 633 N N . GLN A 1 83 ? -11.635 -9.513 5.418 1.00 95.38 83 GLN A N 1
ATOM 634 C CA . GLN A 1 83 ? -12.585 -10.412 6.094 1.00 95.38 83 GLN A CA 1
ATOM 635 C C . GLN A 1 83 ? -12.949 -11.647 5.249 1.00 95.38 83 GLN A C 1
ATOM 637 O O . GLN A 1 83 ? -13.184 -12.728 5.805 1.00 95.38 83 GLN A O 1
ATOM 642 N N . GLU A 1 84 ? -12.917 -11.496 3.923 1.00 95.44 84 GLU A N 1
ATOM 643 C CA . GLU A 1 84 ? -13.172 -12.532 2.911 1.00 95.44 84 GLU A CA 1
ATOM 644 C C . GLU A 1 84 ? -11.881 -13.195 2.386 1.00 95.44 84 GLU A C 1
ATOM 646 O O . GLU A 1 84 ? -11.871 -13.805 1.317 1.00 95.44 84 GLU A O 1
ATOM 651 N N . GLU A 1 85 ? -10.765 -13.079 3.118 1.00 96.06 85 GLU A N 1
ATOM 652 C CA . GLU A 1 85 ? -9.483 -13.718 2.763 1.00 96.06 85 GLU A CA 1
ATOM 653 C C . GLU A 1 85 ? -8.938 -13.263 1.389 1.00 96.06 85 GLU A C 1
ATOM 655 O O . GLU A 1 85 ? -8.329 -14.023 0.618 1.00 96.06 85 GLU A O 1
ATOM 660 N N . VAL A 1 86 ? -9.176 -11.993 1.049 1.00 95.75 86 VAL A N 1
ATOM 661 C CA . VAL A 1 86 ? -8.635 -11.321 -0.137 1.00 95.75 86 VAL A CA 1
ATOM 662 C C . VAL A 1 86 ? -7.662 -10.225 0.298 1.00 95.75 86 VAL A C 1
ATOM 664 O O . VAL A 1 86 ? -8.059 -9.134 0.692 1.00 95.75 86 VAL A O 1
ATOM 667 N N . GLY A 1 87 ? -6.365 -10.538 0.245 1.00 95.00 87 GLY A N 1
ATOM 668 C CA . GLY A 1 87 ? -5.283 -9.575 0.470 1.00 95.00 87 GLY A CA 1
ATOM 669 C C . GLY A 1 87 ? -4.878 -8.849 -0.814 1.00 95.00 87 GLY A C 1
ATOM 670 O O . GLY A 1 87 ? -5.259 -9.262 -1.913 1.00 95.00 87 GLY A O 1
ATOM 671 N N . CYS A 1 88 ? -4.058 -7.804 -0.688 1.00 95.62 88 CYS A N 1
ATOM 672 C CA . CYS A 1 88 ? -3.636 -6.953 -1.808 1.00 95.62 88 CYS A CA 1
ATOM 673 C C . CYS A 1 88 ? -3.039 -7.770 -2.962 1.00 95.62 88 CYS A C 1
ATOM 675 O O . CYS A 1 88 ? -3.438 -7.610 -4.118 1.00 95.62 88 CYS A O 1
ATOM 677 N N . ILE A 1 89 ? -2.145 -8.711 -2.640 1.00 96.06 89 ILE A N 1
ATOM 678 C CA . ILE A 1 89 ? -1.416 -9.509 -3.636 1.00 96.06 89 ILE A CA 1
ATOM 679 C C . ILE A 1 89 ? -2.316 -10.452 -4.443 1.00 96.06 89 ILE A C 1
ATOM 681 O O . ILE A 1 89 ? -1.974 -10.826 -5.562 1.00 96.06 89 ILE A O 1
ATOM 685 N N . LYS A 1 90 ? -3.496 -10.811 -3.915 1.00 94.06 90 LYS A N 1
ATOM 686 C CA . LYS A 1 90 ? -4.454 -11.682 -4.616 1.00 94.06 90 LYS A CA 1
ATOM 687 C C . LYS A 1 90 ? -5.017 -10.999 -5.86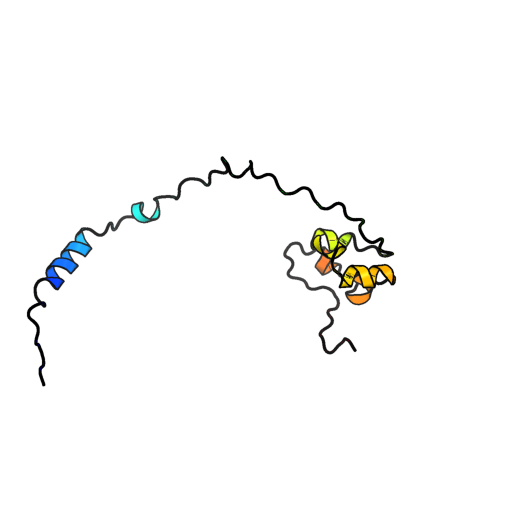5 1.00 94.06 90 LYS A C 1
ATOM 689 O O . LYS A 1 90 ? -5.335 -11.676 -6.838 1.00 94.06 90 LYS A O 1
ATOM 694 N N . CYS A 1 91 ? -5.108 -9.669 -5.843 1.00 92.19 91 CYS A N 1
ATOM 695 C CA . CYS A 1 91 ? -5.566 -8.860 -6.969 1.00 92.19 91 CYS A CA 1
ATOM 696 C C . CYS A 1 91 ? -4.396 -8.211 -7.720 1.00 92.19 91 CYS A C 1
ATOM 698 O O . CYS A 1 91 ? -4.371 -8.264 -8.950 1.00 92.19 91 CYS A O 1
ATOM 700 N N . HIS A 1 92 ? -3.440 -7.628 -6.995 1.00 94.25 92 HIS A N 1
ATOM 701 C CA . HIS A 1 92 ? -2.371 -6.796 -7.550 1.00 94.25 92 HIS A CA 1
ATOM 702 C C . HIS A 1 92 ? -1.097 -7.557 -7.938 1.00 94.25 92 HIS A C 1
ATOM 704 O O . HIS A 1 92 ? -0.219 -6.957 -8.548 1.00 94.25 92 HIS A O 1
ATOM 710 N N . GLY A 1 93 ? -1.003 -8.857 -7.632 1.00 95.19 93 GLY A N 1
ATOM 711 C CA . GLY A 1 93 ? 0.213 -9.654 -7.819 1.00 95.19 93 GLY A CA 1
ATOM 712 C C . GLY A 1 93 ? 1.204 -9.496 -6.666 1.00 95.19 93 GLY A C 1
ATOM 713 O O . GLY A 1 93 ? 0.971 -8.725 -5.734 1.00 95.19 93 GLY A O 1
ATOM 714 N N . GLU A 1 94 ? 2.317 -10.230 -6.709 1.00 95.69 94 GLU A N 1
ATOM 715 C CA . GLU A 1 94 ? 3.352 -10.156 -5.665 1.00 95.69 94 GLU A CA 1
ATOM 716 C C . GLU A 1 94 ? 3.986 -8.764 -5.569 1.00 95.69 94 GLU A C 1
ATOM 718 O O . GLU A 1 94 ? 4.415 -8.360 -4.480 1.00 95.69 94 GLU A O 1
ATOM 723 N N . SER A 1 95 ? 3.991 -8.034 -6.691 1.00 96.12 95 SER A N 1
ATOM 724 C CA . SER A 1 95 ? 4.384 -6.633 -6.815 1.00 96.12 95 SER A CA 1
ATOM 725 C C . SER A 1 95 ? 5.778 -6.376 -6.251 1.00 96.12 95 SER A C 1
ATOM 727 O O . SER A 1 95 ? 5.988 -5.405 -5.529 1.00 96.12 95 SER A O 1
ATOM 729 N N . LEU A 1 96 ? 6.734 -7.273 -6.524 1.00 97.00 96 LEU A N 1
ATOM 730 C CA . LEU A 1 96 ? 8.083 -7.198 -5.950 1.00 97.00 96 LEU A CA 1
ATOM 731 C C . LEU A 1 96 ? 8.827 -5.936 -6.393 1.00 97.00 96 LEU A C 1
ATOM 733 O O . LEU A 1 96 ? 9.445 -5.290 -5.552 1.00 97.00 96 LEU A O 1
ATOM 737 N N . ASP A 1 97 ? 8.730 -5.553 -7.666 1.00 97.25 97 ASP A N 1
ATOM 738 C CA . ASP A 1 97 ? 9.382 -4.336 -8.164 1.00 97.25 97 ASP A CA 1
ATOM 739 C C . ASP A 1 97 ? 8.752 -3.086 -7.532 1.00 97.25 97 ASP A C 1
ATOM 741 O O . ASP A 1 97 ? 9.462 -2.225 -7.031 1.00 97.25 97 ASP A O 1
ATOM 745 N N . HIS A 1 98 ? 7.419 -3.041 -7.436 1.00 96.88 98 HIS A N 1
ATOM 746 C CA . HIS A 1 98 ? 6.686 -1.970 -6.752 1.00 96.88 98 HIS A CA 1
ATOM 747 C C . HIS A 1 98 ? 7.046 -1.852 -5.262 1.00 96.88 98 HIS A C 1
ATOM 749 O O . HIS A 1 98 ? 7.265 -0.757 -4.759 1.00 96.88 98 HIS A O 1
ATOM 755 N N . ARG A 1 99 ? 7.128 -2.976 -4.540 1.00 95.19 99 ARG A N 1
ATOM 756 C CA . ARG A 1 99 ? 7.427 -2.997 -3.096 1.00 95.19 99 ARG A CA 1
ATOM 757 C C . ARG A 1 99 ? 8.864 -2.604 -2.765 1.00 95.19 99 ARG A C 1
ATOM 759 O O . ARG A 1 99 ? 9.123 -2.228 -1.628 1.00 95.19 99 ARG A O 1
ATOM 766 N N . ASN A 1 100 ? 9.776 -2.742 -3.724 1.00 96.19 100 ASN A N 1
ATOM 767 C CA . ASN A 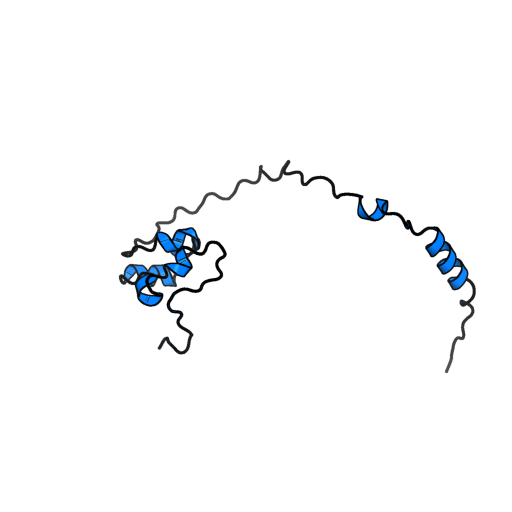1 100 ? 11.182 -2.371 -3.575 1.00 96.19 100 ASN A CA 1
ATOM 768 C C . ASN A 1 100 ? 11.500 -0.995 -4.190 1.00 96.19 100 ASN A C 1
ATOM 770 O O . ASN A 1 100 ? 12.659 -0.584 -4.173 1.00 96.19 100 ASN A O 1
ATOM 774 N N . ASP A 1 101 ? 10.498 -0.295 -4.732 1.00 96.56 101 ASP A N 1
ATOM 775 C CA . ASP A 1 101 ? 10.644 1.031 -5.325 1.00 96.56 101 ASP A CA 1
ATOM 776 C C . ASP A 1 101 ? 10.234 2.129 -4.333 1.00 96.56 101 ASP A C 1
ATOM 778 O O . ASP A 1 101 ? 9.058 2.480 -4.193 1.00 96.56 101 ASP A O 1
ATOM 782 N N . GLU A 1 102 ? 11.231 2.688 -3.646 1.00 94.69 102 GLU A N 1
ATOM 783 C CA . GLU A 1 102 ? 11.048 3.793 -2.698 1.00 94.69 102 GLU A CA 1
ATOM 784 C C . GLU A 1 102 ? 10.702 5.127 -3.380 1.00 94.69 102 GLU A C 1
ATOM 786 O O . GLU A 1 102 ? 10.194 6.026 -2.712 1.00 94.69 102 GLU A O 1
ATOM 791 N N . ASP A 1 103 ? 10.910 5.254 -4.697 1.00 96.00 103 ASP A N 1
ATOM 792 C CA . ASP A 1 103 ? 10.528 6.450 -5.460 1.00 96.00 103 ASP A CA 1
ATOM 793 C C . ASP A 1 103 ? 9.040 6.421 -5.874 1.00 96.00 103 ASP A C 1
ATOM 795 O O . ASP A 1 103 ? 8.528 7.388 -6.447 1.00 96.00 103 ASP A O 1
ATOM 799 N N . ASN A 1 104 ? 8.325 5.323 -5.581 1.00 90.88 104 ASN A N 1
ATOM 800 C CA . ASN A 1 104 ? 6.901 5.113 -5.877 1.00 90.88 104 ASN A CA 1
ATOM 801 C C . ASN A 1 104 ? 6.529 5.293 -7.365 1.00 90.88 104 ASN A C 1
ATOM 803 O O . ASN A 1 104 ? 5.409 5.703 -7.687 1.00 90.88 104 ASN A O 1
ATOM 807 N N . VAL A 1 105 ? 7.448 4.991 -8.285 1.00 96.56 105 VAL A N 1
ATOM 808 C CA . VAL A 1 105 ? 7.243 5.163 -9.735 1.00 96.56 105 VAL A CA 1
ATOM 809 C C . VAL A 1 105 ? 6.641 3.909 -10.367 1.00 96.56 105 VAL A C 1
ATOM 811 O O . VAL A 1 105 ? 5.829 3.983 -11.294 1.00 96.56 105 VAL A O 1
ATOM 814 N N . THR A 1 106 ? 7.040 2.747 -9.870 1.00 97.25 106 THR A N 1
ATOM 815 C CA . THR A 1 106 ? 6.672 1.435 -10.387 1.00 97.25 106 THR A CA 1
ATOM 816 C C . THR A 1 106 ? 5.270 1.080 -9.904 1.00 97.25 106 THR A C 1
ATOM 818 O O . THR A 1 106 ? 5.046 1.033 -8.695 1.00 97.25 106 THR A O 1
ATOM 821 N N . PRO A 1 107 ? 4.294 0.837 -10.797 1.00 95.62 107 PRO A N 1
ATOM 822 C CA . PRO A 1 107 ? 2.959 0.415 -10.387 1.00 95.62 107 PRO A CA 1
ATOM 823 C C . PRO A 1 107 ? 2.959 -1.049 -9.907 1.00 95.62 107 PRO A C 1
ATOM 825 O O . PRO A 1 107 ? 3.875 -1.800 -10.243 1.00 95.62 107 PRO A O 1
ATOM 828 N N . PRO A 1 108 ? 1.913 -1.493 -9.185 1.00 96.12 108 PRO A N 1
ATOM 829 C CA . PRO A 1 108 ? 1.707 -2.914 -8.898 1.00 96.12 108 PRO A CA 1
ATOM 830 C C . PRO A 1 108 ? 1.618 -3.762 -10.179 1.00 96.12 108 PRO A C 1
ATOM 832 O O . PRO A 1 108 ? 1.247 -3.239 -11.235 1.00 96.12 108 PRO A O 1
ATOM 835 N N . ASP A 1 109 ? 1.859 -5.077 -10.084 1.00 96.62 109 ASP A N 1
ATOM 836 C CA . ASP A 1 109 ? 1.897 -5.974 -11.262 1.00 96.62 109 ASP A CA 1
ATOM 837 C C . ASP A 1 109 ? 0.587 -5.946 -12.061 1.00 96.62 109 ASP A C 1
ATOM 839 O O . ASP A 1 109 ? 0.570 -6.103 -13.285 1.00 96.62 109 ASP A O 1
ATOM 843 N N . LYS A 1 110 ? -0.537 -5.760 -11.358 1.00 94.44 110 LYS A N 1
ATOM 844 C CA . LYS A 1 110 ? -1.864 -5.656 -11.957 1.00 94.44 110 LYS A CA 1
ATOM 845 C C . LYS A 1 110 ? -2.674 -4.526 -11.338 1.00 94.44 110 LYS A C 1
ATOM 847 O O . LYS A 1 110 ? -2.800 -4.412 -10.121 1.00 94.44 110 LYS A O 1
ATOM 852 N N . MET A 1 111 ? -3.313 -3.737 -12.197 1.00 92.06 111 MET A N 1
ATOM 853 C CA . MET A 1 111 ? -4.312 -2.739 -11.819 1.00 92.06 111 MET A CA 1
ATOM 854 C C . MET A 1 111 ? -5.645 -3.057 -12.502 1.00 92.06 111 MET A C 1
ATOM 856 O O . MET A 1 111 ? -5.655 -3.516 -13.643 1.00 92.06 111 MET A O 1
ATOM 860 N N . TYR A 1 112 ? -6.758 -2.811 -11.809 1.00 88.12 112 TYR A N 1
ATOM 861 C CA . TYR A 1 112 ? -8.112 -2.974 -12.345 1.00 88.12 112 TYR A CA 1
ATOM 862 C C . TYR A 1 112 ? -8.732 -1.600 -12.566 1.00 88.12 112 TYR A C 1
ATOM 864 O O . TYR A 1 112 ? -8.783 -0.780 -11.648 1.00 88.12 112 TYR A O 1
ATOM 872 N N . GLY A 1 113 ? -9.202 -1.341 -13.782 1.00 90.25 113 GLY A N 1
ATOM 873 C CA . GLY A 1 113 ? -10.037 -0.185 -14.065 1.00 90.25 113 GLY A CA 1
ATOM 874 C C . GLY A 1 113 ? -11.508 -0.466 -13.741 1.00 90.25 113 GLY A C 1
ATOM 875 O O . GLY A 1 113 ? -11.908 -1.620 -13.610 1.00 90.25 113 GLY A O 1
ATOM 876 N N . PRO A 1 114 ? -12.370 0.566 -13.711 1.00 87.31 114 PRO A N 1
ATOM 877 C CA . PRO A 1 114 ? -13.809 0.390 -13.489 1.00 87.31 114 PRO A CA 1
ATOM 878 C C . PRO A 1 114 ? -14.519 -0.510 -14.512 1.00 87.31 114 PRO A C 1
ATOM 880 O O . PRO A 1 114 ? -15.628 -0.949 -14.264 1.00 87.31 114 PRO A O 1
ATOM 883 N N . ARG A 1 115 ? -13.911 -0.750 -15.683 1.00 92.62 115 ARG A N 1
ATOM 884 C CA . AR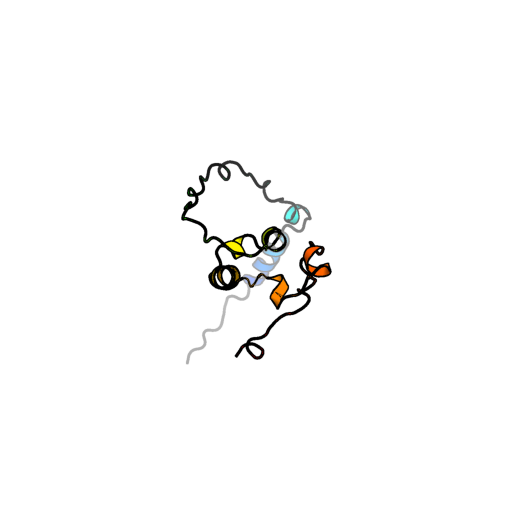G A 1 115 ? -14.439 -1.660 -16.716 1.00 92.62 115 ARG A CA 1
ATOM 885 C C . ARG A 1 115 ? -14.052 -3.123 -16.488 1.00 92.62 115 ARG A C 1
ATOM 887 O O . ARG A 1 115 ? -14.559 -3.981 -17.196 1.00 92.62 115 ARG A O 1
ATOM 894 N N . ASP A 1 116 ? -13.142 -3.375 -15.553 1.00 86.19 116 ASP A N 1
ATOM 895 C CA . ASP A 1 116 ? -12.613 -4.702 -15.236 1.00 86.19 116 ASP A CA 1
ATOM 896 C C . ASP A 1 116 ? -13.256 -5.275 -13.956 1.00 86.19 116 ASP A C 1
ATOM 898 O O . ASP A 1 116 ? -12.793 -6.289 -13.434 1.00 86.19 116 ASP A O 1
ATOM 902 N N . ILE A 1 117 ? -14.285 -4.597 -13.430 1.00 75.88 117 ILE A N 1
ATOM 903 C CA . ILE A 1 117 ? -15.023 -4.934 -12.210 1.00 75.88 117 ILE A CA 1
ATOM 904 C C . ILE A 1 117 ? -16.519 -4.902 -12.564 1.00 75.88 117 ILE A C 1
ATOM 906 O O . ILE A 1 117 ? -17.020 -3.845 -12.948 1.00 75.88 117 ILE A O 1
ATOM 910 N N . ASP A 1 118 ? -17.187 -6.057 -12.473 1.00 68.56 118 ASP A N 1
ATOM 911 C CA . ASP A 1 118 ? -18.626 -6.239 -12.745 1.00 68.56 118 ASP A CA 1
ATOM 912 C C . ASP A 1 118 ? -19.523 -5.769 -11.583 1.00 68.56 118 ASP A C 1
ATOM 914 O O . ASP A 1 118 ? -19.149 -5.992 -10.404 1.00 68.56 118 ASP A O 1
#

Sequence (118 aa):
MKRVRGILGGCFLVWLLLSWLLAPSGPEAITRAAPPLSLEGYMDEKLPEPDEGKKPELKVDNSACYVCHASLEEEPLVVRHGQEEVGCIKCHGESLDHRNDEDNVTPPDKMYGPRDID

Secondary structure (DSSP, 8-state):
--------SSHHHHHHHHHHHTS--SGGGT--PPPP---TTTS---PPPP----PPPPSS--HHHHTT-GGGGG-HHHHHHHHTT--HHHHH---HHHHT-TTS-SPPS----TTS--

Radius of gyration: 31.19 Å; chains: 1; bounding box: 44×82×48 Å

Foldseek 3Di:
DDDDDDDPPPVPVVVVVVVVVPPPPDPVVVPPPDPPDDCVPVVPDDDPDDPPPPQQDFQEDPPLVCVVVVVLSVDPVQSVCRNVVHYPCNAQNPQVVCSPDPVNPRGGNDDDDPVNPD